Protein AF-A0A7R9CNG6-F1 (afdb_monomer_lite)

pLDDT: mean 71.1, std 16.22, range [31.72, 88.5]

InterPro domains:
  IPR010472 Formin, FH3 domain [PF06367] (63-125)
  IPR011989 Armadillo-like helical [G3DSA:1.25.10.10] (17-149)
  IPR016024 Armadillo-type fold [SSF48371] (28-125)

Secondary structure (DSSP, 8-state):
-------------THHHHHHHHHHHS-HHHHHHHHTSS-HHHHHHHHHHHHHHHHH-HHHHHHHHHHHHHHHHHHT-S-TTHHHHHHHHH---HHHHHHHHHHHHHHHHH--SHHHHHHHHHHHHHHHHHHHHHHHHHHHHHHHHHHHH--

Structure (mmCIF, N/CA/C/O backbone):
data_AF-A0A7R9CNG6-F1
#
_entry.id   AF-A0A7R9CNG6-F1
#
loop_
_atom_site.group_PDB
_atom_site.id
_atom_site.type_symbol
_atom_site.label_atom_id
_atom_site.label_alt_id
_atom_site.label_comp_id
_atom_site.label_asym_id
_atom_site.label_entity_id
_atom_site.label_seq_id
_atom_site.pdbx_PDB_ins_code
_atom_site.Cartn_x
_atom_site.Cartn_y
_atom_site.Cartn_z
_atom_site.occupancy
_atom_site.B_iso_or_equiv
_atom_site.auth_seq_id
_atom_site.auth_comp_id
_atom_site.auth_asym_id
_atom_site.auth_atom_id
_atom_site.pdbx_PDB_model_num
ATOM 1 N N . MET A 1 1 ? 24.266 15.068 -14.267 1.00 31.97 1 MET A N 1
ATOM 2 C CA . MET A 1 1 ? 23.201 14.503 -15.120 1.00 31.97 1 MET A CA 1
ATOM 3 C C . MET A 1 1 ? 23.357 12.996 -15.027 1.00 31.97 1 MET A C 1
ATOM 5 O O . MET A 1 1 ? 24.364 12.495 -15.502 1.00 31.97 1 MET A O 1
ATOM 9 N N . ILE A 1 2 ? 22.518 12.311 -14.244 1.00 32.56 2 ILE A N 1
ATOM 10 C CA . ILE A 1 2 ? 22.687 10.868 -14.020 1.00 32.56 2 ILE A CA 1
ATOM 11 C C . ILE A 1 2 ? 22.130 10.154 -15.249 1.00 32.56 2 ILE A C 1
ATOM 13 O O . ILE A 1 2 ? 20.934 10.216 -15.523 1.00 32.56 2 ILE A O 1
ATOM 17 N N . ASP A 1 3 ? 23.050 9.568 -16.003 1.00 31.72 3 ASP A N 1
ATOM 18 C CA . ASP A 1 3 ? 22.824 8.772 -17.199 1.00 31.72 3 ASP A CA 1
ATOM 19 C C . ASP A 1 3 ? 22.203 7.422 -16.804 1.00 31.72 3 ASP A C 1
ATOM 21 O O . ASP A 1 3 ? 22.760 6.683 -15.989 1.00 31.72 3 ASP A O 1
ATOM 25 N N . ILE A 1 4 ? 21.018 7.124 -17.339 1.00 41.94 4 ILE A N 1
ATOM 26 C CA . ILE A 1 4 ? 20.313 5.851 -17.150 1.00 41.94 4 ILE A CA 1
ATOM 27 C C . ILE A 1 4 ? 20.145 5.215 -18.531 1.00 41.94 4 ILE A C 1
ATOM 29 O O . ILE A 1 4 ? 19.042 5.072 -19.055 1.00 41.94 4 ILE A O 1
ATOM 33 N N . GLY A 1 5 ? 21.273 4.859 -19.140 1.00 45.62 5 GLY A N 1
ATOM 34 C CA . GLY A 1 5 ? 21.342 4.066 -20.358 1.00 45.62 5 GLY A CA 1
ATOM 35 C C . GLY A 1 5 ? 22.456 3.027 -20.284 1.00 45.62 5 GLY A C 1
ATOM 36 O O . GLY A 1 5 ? 23.515 3.205 -20.874 1.00 45.62 5 GLY A O 1
ATOM 37 N N . SER A 1 6 ? 22.239 1.907 -19.587 1.00 35.88 6 SER A N 1
ATOM 38 C CA . SER A 1 6 ? 22.989 0.678 -19.881 1.00 35.88 6 SER A CA 1
ATOM 39 C C . SER A 1 6 ? 22.329 -0.569 -19.315 1.00 35.88 6 SER A C 1
ATOM 41 O O . SER A 1 6 ? 22.383 -0.863 -18.122 1.00 35.88 6 SER A O 1
ATOM 43 N N . THR A 1 7 ? 21.774 -1.339 -20.242 1.00 47.66 7 THR A N 1
ATOM 44 C CA . THR A 1 7 ? 21.629 -2.791 -20.232 1.00 47.66 7 THR A CA 1
ATOM 45 C C . THR A 1 7 ? 22.853 -3.472 -19.605 1.00 47.66 7 THR A C 1
ATOM 47 O O . THR A 1 7 ? 23.785 -3.858 -20.309 1.00 47.66 7 THR A O 1
ATOM 50 N N . ARG A 1 8 ? 22.865 -3.686 -18.286 1.00 37.09 8 ARG A N 1
ATOM 51 C CA . ARG A 1 8 ? 23.720 -4.722 -17.701 1.00 37.09 8 ARG A CA 1
ATOM 52 C C . ARG A 1 8 ? 22.951 -6.034 -17.733 1.00 37.09 8 ARG A C 1
ATOM 54 O O . ARG A 1 8 ? 22.174 -6.330 -16.833 1.00 37.09 8 ARG A O 1
ATOM 61 N N . ARG A 1 9 ? 23.205 -6.830 -18.776 1.00 42.16 9 ARG A N 1
ATOM 62 C CA . ARG A 1 9 ? 23.137 -8.293 -18.672 1.00 42.16 9 ARG A CA 1
ATOM 63 C C . ARG A 1 9 ? 24.142 -8.692 -17.590 1.00 42.16 9 ARG A C 1
ATOM 65 O O . ARG A 1 9 ? 25.333 -8.806 -17.865 1.00 42.16 9 ARG A O 1
ATOM 72 N N . PHE A 1 10 ? 23.674 -8.781 -16.352 1.00 38.62 10 PHE A N 1
ATOM 73 C CA . PHE A 1 10 ? 24.446 -9.331 -15.250 1.00 38.62 10 PHE A CA 1
ATOM 74 C C . PHE A 1 10 ? 24.428 -10.850 -15.416 1.00 38.62 10 PHE A C 1
ATOM 76 O O . PHE A 1 10 ? 23.364 -11.456 -15.493 1.00 38.62 10 PHE A O 1
ATOM 83 N N . MET A 1 11 ? 25.608 -11.446 -15.565 1.00 38.03 11 MET A N 1
ATOM 84 C CA . MET A 1 11 ? 25.762 -12.896 -15.493 1.00 38.03 11 MET A CA 1
ATOM 85 C C . MET A 1 11 ? 25.386 -13.348 -14.072 1.00 38.03 11 MET A C 1
ATOM 87 O O . MET A 1 11 ? 25.828 -12.703 -13.115 1.00 38.03 11 MET A O 1
ATOM 91 N N . PRO A 1 12 ? 24.589 -14.417 -13.921 1.00 43.41 12 PRO A N 1
ATOM 92 C CA . PRO A 1 12 ? 24.059 -14.833 -12.632 1.00 43.41 12 PRO A CA 1
ATOM 93 C C . PRO A 1 12 ? 25.188 -15.389 -11.756 1.00 43.41 12 PRO A C 1
ATOM 95 O O . PRO A 1 12 ? 25.812 -16.403 -12.073 1.00 43.41 12 PRO A O 1
ATOM 98 N N . GLY A 1 13 ? 25.506 -14.683 -10.670 1.00 47.84 13 GLY A N 1
ATOM 99 C CA . GLY A 1 13 ? 26.473 -15.138 -9.673 1.00 47.84 13 GLY A CA 1
ATOM 100 C C . GLY A 1 13 ? 25.869 -16.198 -8.738 1.00 47.84 13 GLY A C 1
ATOM 101 O O . GLY A 1 13 ? 24.647 -16.276 -8.614 1.00 47.84 13 GLY A O 1
ATOM 102 N N . PRO A 1 14 ? 26.689 -16.970 -7.999 1.00 49.72 14 PRO A N 1
ATOM 103 C CA . PRO A 1 14 ? 26.227 -18.031 -7.087 1.00 49.72 14 PRO A CA 1
ATOM 104 C C . PRO A 1 14 ? 25.187 -17.591 -6.034 1.00 49.72 14 PRO A C 1
ATOM 106 O O . PRO A 1 14 ? 24.452 -18.423 -5.503 1.00 49.72 14 PRO A O 1
ATOM 109 N N . LEU A 1 15 ? 25.078 -16.284 -5.768 1.00 46.50 15 LEU A N 1
ATOM 110 C CA . LEU A 1 15 ? 24.103 -15.672 -4.859 1.00 46.50 15 LEU A CA 1
ATOM 111 C C . LEU A 1 15 ? 22.653 -15.654 -5.403 1.00 46.50 15 LEU A C 1
ATOM 113 O O . LEU A 1 15 ? 21.719 -15.602 -4.604 1.00 46.50 15 LEU A O 1
ATOM 117 N N . GLU A 1 16 ? 22.424 -15.765 -6.720 1.00 47.59 16 GLU A N 1
ATOM 118 C CA . GLU A 1 16 ? 21.062 -15.864 -7.289 1.00 47.59 16 GLU A CA 1
ATOM 119 C C . GLU A 1 16 ? 20.378 -17.206 -6.980 1.00 47.59 16 GLU A C 1
ATOM 121 O O . GLU A 1 16 ? 19.152 -17.275 -6.883 1.00 47.59 16 GLU A O 1
ATOM 126 N N . SER A 1 17 ? 21.151 -18.273 -6.753 1.00 41.97 17 SER A N 1
ATOM 127 C CA . SER A 1 17 ? 20.596 -19.581 -6.368 1.00 41.97 17 SER A CA 1
ATOM 128 C C . SER A 1 17 ? 19.972 -19.560 -4.963 1.00 41.97 17 SER A C 1
ATOM 130 O O . SER A 1 17 ? 18.954 -20.202 -4.705 1.00 41.97 17 SER A O 1
ATOM 132 N N . VAL A 1 18 ? 20.526 -18.741 -4.063 1.00 47.84 18 VAL A N 1
ATOM 133 C CA . VAL A 1 18 ? 19.988 -18.542 -2.710 1.00 47.84 18 VAL A CA 1
ATOM 134 C C . VAL A 1 18 ? 18.810 -17.559 -2.742 1.00 47.84 18 VAL A C 1
ATOM 136 O O . VAL A 1 18 ? 17.826 -17.757 -2.031 1.00 47.84 18 VAL A O 1
ATOM 139 N N . SER A 1 19 ? 18.858 -16.543 -3.614 1.00 45.38 19 SER A N 1
ATOM 140 C CA . SER A 1 19 ? 17.784 -15.551 -3.789 1.00 45.38 19 SER A CA 1
ATOM 141 C C . SER A 1 19 ? 16.526 -16.128 -4.449 1.00 45.38 19 SER A C 1
ATOM 143 O O . SER A 1 19 ? 15.431 -15.848 -3.976 1.00 45.38 19 SER A O 1
ATOM 145 N N . SER A 1 20 ? 16.660 -16.990 -5.462 1.00 44.09 20 SER A N 1
ATOM 146 C CA . SER A 1 20 ? 15.526 -17.709 -6.077 1.00 44.09 20 SER A CA 1
ATOM 147 C C . SER A 1 20 ? 14.832 -18.653 -5.089 1.00 44.09 20 SER A C 1
ATOM 149 O O . SER A 1 20 ? 13.605 -18.752 -5.070 1.00 44.09 20 SER A O 1
ATOM 151 N N . THR A 1 21 ? 15.604 -19.275 -4.196 1.00 44.28 21 THR A N 1
ATOM 152 C CA . THR A 1 21 ? 15.074 -20.128 -3.125 1.00 44.28 21 THR A CA 1
ATOM 153 C C . THR A 1 21 ? 14.368 -19.295 -2.042 1.00 44.28 21 THR A C 1
ATOM 155 O O . THR A 1 21 ? 13.251 -19.622 -1.656 1.00 44.28 21 THR A O 1
ATOM 158 N N . LEU A 1 22 ? 14.944 -18.168 -1.601 1.00 45.75 22 LEU A N 1
ATOM 159 C CA . LEU A 1 22 ? 14.317 -17.248 -0.633 1.00 45.75 22 LEU A CA 1
ATOM 160 C C . LEU A 1 22 ? 13.071 -16.542 -1.188 1.00 45.75 22 LEU A C 1
ATOM 162 O O . LEU A 1 22 ? 12.078 -16.404 -0.473 1.00 45.75 22 LEU A O 1
ATOM 166 N N . ALA A 1 23 ? 13.099 -16.135 -2.460 1.00 44.84 23 ALA A N 1
ATOM 167 C CA . ALA A 1 23 ? 11.950 -15.562 -3.151 1.00 44.84 23 ALA A CA 1
ATOM 168 C C . ALA A 1 23 ? 10.820 -16.592 -3.246 1.00 44.84 23 ALA A C 1
ATOM 170 O O . ALA A 1 23 ? 9.686 -16.264 -2.917 1.00 44.84 23 ALA A O 1
ATOM 171 N N . GLY A 1 24 ? 11.129 -17.848 -3.595 1.00 46.06 24 GLY A N 1
ATOM 172 C CA . GLY A 1 24 ? 10.177 -18.962 -3.624 1.00 46.06 24 GLY A CA 1
ATOM 173 C C . GLY A 1 24 ? 9.574 -19.337 -2.265 1.00 46.06 24 GLY A C 1
ATOM 174 O O . GLY A 1 24 ? 8.451 -19.836 -2.232 1.00 46.06 24 GLY A O 1
ATOM 175 N N . ILE A 1 25 ? 10.281 -19.073 -1.162 1.00 47.97 25 ILE A N 1
ATOM 176 C CA . ILE A 1 25 ? 9.870 -19.473 0.192 1.00 47.97 25 ILE A CA 1
ATOM 177 C C . ILE A 1 25 ? 8.988 -18.439 0.884 1.00 47.97 25 ILE A C 1
ATOM 179 O O . ILE A 1 25 ? 8.236 -18.848 1.758 1.00 47.97 25 ILE A O 1
ATOM 183 N N . LEU A 1 26 ? 9.032 -17.149 0.523 1.00 54.12 26 LEU A N 1
ATOM 184 C CA . LEU A 1 26 ? 8.110 -16.141 1.066 1.00 54.12 26 LEU A CA 1
ATOM 185 C C . LEU A 1 26 ? 6.738 -16.323 0.404 1.00 54.12 26 LEU A C 1
ATOM 187 O O . LEU A 1 26 ? 6.511 -15.817 -0.701 1.00 54.12 26 LEU A O 1
ATOM 191 N N . PRO A 1 27 ? 5.803 -17.059 1.031 1.00 59.72 27 PRO A N 1
ATOM 192 C CA . PRO A 1 27 ? 4.488 -17.241 0.470 1.00 59.72 27 PRO A CA 1
ATOM 193 C C . PRO A 1 27 ? 3.810 -15.880 0.555 1.00 59.72 27 PRO A C 1
ATOM 195 O O . PRO A 1 27 ? 3.876 -15.204 1.586 1.00 59.72 27 PRO A O 1
ATOM 198 N N . VAL A 1 28 ? 3.088 -15.504 -0.493 1.00 64.69 28 VAL A N 1
ATOM 199 C CA . VAL A 1 28 ? 2.184 -14.346 -0.462 1.00 64.69 28 VAL A CA 1
ATOM 200 C C . VAL A 1 28 ? 1.307 -14.364 0.808 1.00 64.69 28 VAL A C 1
ATOM 202 O O . VAL A 1 28 ? 1.047 -13.322 1.405 1.00 64.69 28 VAL A O 1
ATOM 205 N N . GLY A 1 29 ? 0.962 -15.558 1.305 1.00 63.34 29 GLY A N 1
ATOM 206 C CA . GLY A 1 29 ? 0.253 -15.756 2.569 1.00 63.34 29 GLY A CA 1
ATOM 207 C C . GLY A 1 29 ? 0.959 -15.227 3.828 1.00 63.34 29 GLY A C 1
ATOM 208 O O . GLY A 1 29 ? 0.267 -14.716 4.704 1.00 63.34 29 GLY A O 1
ATOM 209 N N . ILE A 1 30 ? 2.295 -15.277 3.942 1.00 68.25 30 ILE A N 1
ATOM 210 C CA . ILE A 1 30 ? 3.002 -14.717 5.118 1.00 68.25 30 ILE A CA 1
ATOM 211 C C . ILE A 1 30 ? 2.908 -13.193 5.110 1.00 68.25 30 ILE A C 1
ATOM 213 O O . ILE A 1 30 ? 2.671 -12.592 6.154 1.00 68.25 30 ILE A O 1
ATOM 217 N N . ILE A 1 31 ? 3.036 -12.575 3.933 1.00 70.50 31 ILE A N 1
ATOM 218 C CA . ILE A 1 31 ? 2.925 -11.121 3.776 1.00 70.50 31 ILE A CA 1
ATOM 219 C C . ILE A 1 31 ? 1.521 -10.657 4.177 1.00 70.50 31 ILE A C 1
ATOM 221 O O . ILE A 1 31 ? 1.378 -9.734 4.972 1.00 70.50 31 ILE A O 1
ATOM 225 N N . ILE A 1 32 ? 0.492 -11.348 3.686 1.00 71.38 32 ILE A N 1
ATOM 226 C CA . ILE A 1 32 ? -0.910 -11.065 4.016 1.00 71.38 32 ILE A CA 1
ATOM 227 C C . ILE A 1 32 ? -1.163 -11.222 5.519 1.00 71.38 32 ILE A C 1
ATOM 229 O O . ILE A 1 32 ? -1.715 -10.322 6.144 1.00 71.38 32 ILE A O 1
ATOM 233 N N . THR A 1 33 ? -0.711 -12.329 6.115 1.00 74.06 33 THR A N 1
ATOM 234 C CA . THR A 1 33 ? -0.907 -12.609 7.550 1.00 74.06 33 THR A CA 1
ATOM 235 C C . THR A 1 33 ? -0.182 -11.593 8.436 1.00 74.06 33 THR A C 1
ATOM 237 O O . THR A 1 33 ? -0.678 -11.206 9.495 1.00 74.06 33 THR A O 1
ATOM 240 N N . ALA A 1 34 ? 0.993 -11.130 8.008 1.00 78.12 34 ALA A N 1
ATOM 241 C CA . ALA A 1 34 ? 1.750 -10.128 8.742 1.00 78.12 34 ALA A CA 1
ATOM 242 C C . ALA A 1 34 ? 1.133 -8.725 8.643 1.00 78.12 34 ALA A C 1
ATOM 244 O O . ALA A 1 34 ? 1.169 -7.987 9.624 1.00 78.12 34 ALA A O 1
ATOM 245 N N . LEU A 1 35 ? 0.532 -8.366 7.502 1.00 77.00 35 LEU A N 1
ATOM 246 C CA . LEU A 1 35 ? -0.225 -7.117 7.360 1.00 77.00 35 LEU A CA 1
ATOM 247 C C . LEU A 1 35 ? -1.525 -7.125 8.186 1.00 77.00 35 LEU A C 1
ATOM 249 O O . LEU A 1 35 ? -1.937 -6.073 8.668 1.00 77.00 35 LEU A O 1
ATOM 253 N N . ASP A 1 36 ? -2.120 -8.300 8.421 1.00 79.44 36 ASP A N 1
ATOM 254 C CA . ASP A 1 36 ? -3.341 -8.471 9.230 1.00 79.44 36 ASP A CA 1
ATOM 255 C C . ASP A 1 36 ? -3.080 -8.509 10.756 1.00 79.44 36 ASP A C 1
ATOM 257 O O . ASP A 1 36 ? -4.000 -8.537 11.570 1.00 79.44 36 ASP A O 1
ATOM 261 N N . THR A 1 37 ? -1.814 -8.505 11.181 1.00 82.75 37 THR A N 1
ATOM 262 C CA . THR A 1 37 ? -1.424 -8.538 12.600 1.00 82.75 37 THR A CA 1
ATOM 263 C C . THR A 1 37 ? -1.584 -7.167 13.259 1.00 82.75 37 THR A C 1
ATOM 265 O O . THR A 1 37 ? -1.064 -6.193 12.748 1.00 82.75 37 THR A O 1
ATOM 268 N N . ASN A 1 38 ? -2.151 -7.059 14.467 1.00 79.38 38 ASN A N 1
ATOM 269 C CA . ASN A 1 38 ? -2.284 -5.766 15.183 1.00 79.38 38 ASN A CA 1
ATOM 270 C C . ASN A 1 38 ? -0.955 -5.134 15.660 1.00 79.38 38 ASN A C 1
ATOM 272 O O . ASN A 1 38 ? -0.940 -4.033 16.209 1.00 79.38 38 ASN A O 1
ATOM 276 N N . ASN A 1 39 ? 0.172 -5.825 15.489 1.00 84.94 39 ASN A N 1
ATOM 277 C CA . ASN A 1 39 ? 1.486 -5.352 15.904 1.00 84.94 39 ASN A CA 1
ATOM 278 C C . ASN A 1 39 ? 2.143 -4.486 14.813 1.00 84.94 39 ASN A C 1
ATOM 280 O O . ASN A 1 39 ? 2.682 -4.996 13.829 1.00 84.94 39 ASN A O 1
ATOM 284 N N . VAL A 1 40 ? 2.164 -3.171 15.045 1.00 84.62 40 VAL A N 1
ATOM 285 C CA . VAL A 1 40 ? 2.769 -2.162 14.157 1.00 84.62 40 VAL A CA 1
ATOM 286 C C . VAL A 1 40 ? 4.246 -2.448 13.858 1.00 84.62 40 VAL A C 1
ATOM 288 O O . VAL A 1 40 ? 4.703 -2.221 12.741 1.00 84.62 40 VAL A O 1
ATOM 291 N N . THR A 1 41 ? 5.007 -2.997 14.811 1.00 85.38 41 THR A N 1
ATOM 292 C CA . THR A 1 41 ? 6.423 -3.336 14.601 1.00 85.38 41 THR A CA 1
ATOM 293 C C . THR A 1 41 ? 6.590 -4.449 13.569 1.00 85.38 41 THR A C 1
ATOM 295 O O . THR A 1 41 ? 7.464 -4.354 12.709 1.00 85.38 41 THR A O 1
ATOM 298 N N . VAL A 1 42 ? 5.726 -5.469 13.610 1.00 86.19 42 VAL A N 1
ATOM 299 C CA . VAL A 1 42 ? 5.744 -6.577 12.640 1.00 86.19 42 VAL A CA 1
ATOM 300 C C . VAL A 1 42 ? 5.364 -6.068 11.252 1.00 86.19 42 VAL A C 1
ATOM 302 O O . VAL A 1 42 ? 6.078 -6.343 10.287 1.00 86.19 42 VAL A O 1
ATOM 305 N N . LYS A 1 43 ? 4.305 -5.252 11.152 1.00 85.94 43 LYS A N 1
ATOM 306 C CA . LYS A 1 43 ? 3.910 -4.626 9.880 1.00 85.94 43 LYS A CA 1
ATOM 307 C C . LYS A 1 43 ? 5.041 -3.790 9.288 1.00 85.94 43 LYS A C 1
ATOM 309 O O . LYS A 1 43 ? 5.356 -3.930 8.108 1.00 85.94 43 LYS A O 1
ATOM 314 N N . LYS A 1 44 ? 5.697 -2.968 10.115 1.00 85.25 44 LYS A N 1
ATOM 315 C CA . LYS A 1 44 ? 6.833 -2.135 9.704 1.00 85.25 44 LYS A CA 1
ATOM 316 C C . LYS A 1 44 ? 7.965 -2.974 9.112 1.00 85.25 44 LYS A C 1
ATOM 318 O O . LYS A 1 44 ? 8.415 -2.683 8.009 1.00 85.25 44 LYS A O 1
ATOM 323 N N . GLN A 1 45 ? 8.398 -4.019 9.818 1.00 85.88 45 GLN A N 1
ATOM 324 C CA . GLN A 1 45 ? 9.494 -4.882 9.364 1.00 85.88 45 GLN A CA 1
ATOM 325 C C . GLN A 1 45 ? 9.170 -5.565 8.032 1.00 85.88 45 GLN A C 1
ATOM 327 O O . GLN A 1 45 ? 10.029 -5.661 7.155 1.00 85.88 45 GLN A O 1
ATOM 332 N N . VAL A 1 46 ? 7.921 -6.002 7.850 1.00 86.00 46 VAL A N 1
ATOM 333 C CA . VAL A 1 46 ? 7.480 -6.609 6.588 1.00 86.00 46 VAL A CA 1
ATOM 334 C C . VAL A 1 46 ? 7.445 -5.588 5.454 1.00 86.00 46 VAL A C 1
ATOM 336 O O . VAL A 1 46 ? 7.905 -5.896 4.358 1.00 86.00 46 VAL A O 1
ATOM 339 N N . LEU A 1 47 ? 6.984 -4.361 5.702 1.00 84.62 47 LEU A N 1
ATOM 340 C CA . LEU A 1 47 ? 6.997 -3.287 4.703 1.00 84.62 47 LEU A CA 1
ATOM 341 C C . LEU A 1 47 ? 8.418 -2.879 4.295 1.00 84.62 47 LEU A C 1
ATOM 343 O O . LEU A 1 47 ? 8.680 -2.681 3.108 1.00 84.62 47 LEU A O 1
ATOM 347 N N . GLU A 1 48 ? 9.355 -2.797 5.240 1.00 84.81 48 GLU A N 1
ATOM 348 C CA . GLU A 1 48 ? 10.770 -2.521 4.950 1.00 84.81 48 GLU A CA 1
ATOM 349 C C . GLU A 1 48 ? 11.395 -3.642 4.107 1.00 84.81 48 GLU A C 1
ATOM 351 O O . GLU A 1 48 ? 12.073 -3.372 3.111 1.00 84.81 48 GLU A O 1
ATOM 356 N N . LEU A 1 49 ? 11.098 -4.904 4.437 1.00 83.88 49 LEU A N 1
ATOM 357 C CA . LEU A 1 49 ? 11.547 -6.056 3.657 1.00 83.88 49 LEU A CA 1
ATOM 358 C C . LEU A 1 49 ? 10.959 -6.050 2.238 1.00 83.88 49 LEU A C 1
ATOM 360 O O . LEU A 1 49 ? 11.691 -6.241 1.267 1.00 83.88 49 LEU A O 1
ATOM 364 N N . LEU A 1 50 ? 9.658 -5.787 2.095 1.00 81.19 50 LEU A N 1
ATOM 365 C CA . LEU A 1 50 ? 8.999 -5.678 0.791 1.00 81.19 50 LEU A CA 1
ATOM 366 C C . LEU A 1 50 ? 9.576 -4.538 -0.048 1.00 81.19 50 LEU A C 1
ATOM 368 O O . LEU A 1 50 ? 9.769 -4.701 -1.252 1.00 81.19 50 LEU A O 1
ATOM 372 N N . SER A 1 51 ? 9.895 -3.408 0.583 1.00 84.44 51 SER A N 1
ATOM 373 C CA . SER A 1 51 ? 10.550 -2.272 -0.072 1.00 84.44 51 SER A CA 1
ATOM 374 C C . SER A 1 51 ? 11.906 -2.680 -0.649 1.00 84.44 51 SER A C 1
ATOM 376 O O . SER A 1 51 ? 12.187 -2.412 -1.819 1.00 84.44 51 SER A O 1
ATOM 378 N N . ALA A 1 52 ? 12.718 -3.393 0.138 1.00 83.50 52 ALA A N 1
ATOM 379 C CA . ALA A 1 52 ? 14.009 -3.910 -0.308 1.00 83.50 52 ALA A CA 1
ATOM 380 C C . ALA A 1 52 ? 13.862 -4.910 -1.469 1.00 83.50 52 ALA A C 1
ATOM 382 O O . ALA A 1 52 ? 14.593 -4.814 -2.455 1.00 83.50 52 ALA A O 1
ATOM 383 N N . LEU A 1 53 ? 12.880 -5.818 -1.400 1.00 79.88 53 LEU A N 1
ATOM 384 C CA . LEU A 1 53 ? 12.596 -6.789 -2.464 1.00 79.88 53 LEU A CA 1
ATOM 385 C C . LEU A 1 53 ? 12.146 -6.115 -3.767 1.00 79.88 53 LEU A C 1
ATOM 387 O O . LEU A 1 53 ? 12.607 -6.506 -4.838 1.00 79.88 53 LEU A O 1
ATOM 391 N N . CYS A 1 54 ? 11.301 -5.081 -3.684 1.00 80.94 54 CYS A N 1
ATOM 392 C CA . CYS A 1 54 ? 10.842 -4.326 -4.852 1.00 80.94 54 CYS A CA 1
ATOM 393 C C . CYS A 1 54 ? 11.997 -3.653 -5.601 1.00 80.94 54 CYS A C 1
ATOM 395 O O . CYS A 1 54 ? 11.962 -3.565 -6.827 1.00 80.94 54 CYS A O 1
ATOM 397 N N . VAL A 1 55 ? 13.001 -3.142 -4.883 1.00 78.06 55 VAL A N 1
ATOM 398 C CA . VAL A 1 55 ? 14.154 -2.444 -5.479 1.00 78.06 55 VAL A CA 1
ATOM 399 C C . VAL A 1 55 ? 15.206 -3.426 -5.996 1.00 78.06 55 VAL A C 1
ATOM 401 O O . VAL A 1 55 ? 15.891 -3.128 -6.973 1.00 78.06 55 VAL A O 1
ATOM 404 N N . TYR A 1 56 ? 15.344 -4.589 -5.355 1.00 79.38 56 TYR A N 1
ATOM 405 C CA . TYR A 1 56 ? 16.401 -5.545 -5.669 1.00 79.38 56 TYR A CA 1
ATOM 406 C C . TYR A 1 56 ? 16.190 -6.258 -7.011 1.00 79.38 56 TYR A C 1
ATOM 408 O O . TYR A 1 56 ? 17.130 -6.359 -7.798 1.00 79.38 56 TYR A O 1
ATOM 416 N N . ASN A 1 57 ? 14.976 -6.750 -7.294 1.00 78.12 57 ASN A N 1
ATOM 417 C CA . ASN A 1 57 ? 14.678 -7.413 -8.564 1.00 78.12 57 ASN A CA 1
ATOM 418 C C . ASN A 1 57 ? 13.191 -7.315 -8.970 1.00 78.12 57 ASN A C 1
ATOM 420 O O . ASN A 1 57 ? 12.304 -7.045 -8.160 1.00 78.12 57 ASN A O 1
ATOM 424 N N . ALA A 1 58 ? 12.919 -7.543 -10.260 1.00 77.25 58 ALA A N 1
ATOM 425 C CA . ALA A 1 58 ? 11.568 -7.455 -10.823 1.00 77.25 58 ALA A CA 1
ATOM 426 C C . ALA A 1 58 ? 10.607 -8.529 -10.275 1.00 77.25 58 ALA A C 1
ATOM 428 O O . ALA A 1 58 ? 9.399 -8.301 -10.213 1.00 77.25 58 ALA A O 1
ATOM 429 N N . GLU A 1 59 ? 11.131 -9.683 -9.856 1.00 79.31 59 GLU A N 1
ATOM 430 C CA . GLU A 1 59 ? 10.333 -10.766 -9.277 1.00 79.31 59 GLU A CA 1
ATOM 431 C C . GLU A 1 59 ? 9.777 -10.379 -7.897 1.00 79.31 59 GLU A C 1
ATOM 433 O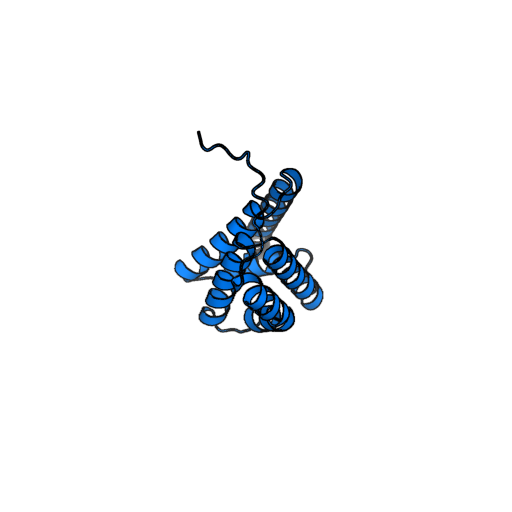 O . GLU A 1 59 ? 8.597 -10.584 -7.622 1.00 79.31 59 GLU A O 1
ATOM 438 N N . GLY A 1 60 ? 10.594 -9.748 -7.052 1.00 77.19 60 GLY A N 1
ATOM 439 C CA . GLY A 1 60 ? 10.209 -9.229 -5.743 1.00 77.19 60 GLY A CA 1
ATOM 440 C C . GLY A 1 60 ? 9.143 -8.144 -5.853 1.00 77.19 60 GLY A C 1
ATOM 441 O O . GLY A 1 60 ? 8.171 -8.163 -5.100 1.00 77.19 60 GLY A O 1
ATOM 442 N N . TYR A 1 61 ? 9.264 -7.262 -6.849 1.00 82.25 61 TYR A N 1
ATOM 443 C CA . TYR A 1 61 ? 8.213 -6.301 -7.192 1.00 82.25 61 TYR A CA 1
ATOM 444 C C . TYR A 1 61 ? 6.898 -6.990 -7.596 1.00 82.25 61 TYR A C 1
ATOM 446 O O . TYR A 1 61 ? 5.842 -6.635 -7.071 1.00 82.25 61 TYR A O 1
ATOM 454 N N . SER A 1 62 ? 6.948 -7.996 -8.481 1.00 83.00 62 SER A N 1
ATOM 455 C CA . SER A 1 62 ? 5.749 -8.742 -8.895 1.00 83.00 62 SER A CA 1
ATOM 456 C C . SER A 1 62 ? 5.075 -9.419 -7.703 1.00 83.00 62 SER A C 1
ATOM 458 O O . SER A 1 62 ? 3.877 -9.258 -7.504 1.00 83.00 62 SER A O 1
ATOM 460 N N . ARG A 1 63 ? 5.851 -10.095 -6.848 1.00 80.62 63 ARG A N 1
ATOM 461 C CA . ARG A 1 63 ? 5.336 -10.771 -5.647 1.00 80.62 63 ARG A CA 1
ATOM 462 C C . ARG A 1 63 ? 4.721 -9.796 -4.643 1.00 80.62 63 ARG A C 1
ATOM 464 O O . ARG A 1 63 ? 3.697 -10.111 -4.043 1.00 80.62 63 ARG A O 1
ATOM 471 N N . ALA A 1 64 ? 5.318 -8.617 -4.458 1.00 82.50 64 ALA A N 1
ATOM 472 C CA . ALA A 1 64 ? 4.757 -7.578 -3.597 1.00 82.50 64 ALA A CA 1
ATOM 473 C C . ALA A 1 64 ? 3.415 -7.061 -4.140 1.00 82.50 64 ALA A C 1
ATOM 475 O O . ALA A 1 64 ? 2.463 -6.894 -3.377 1.00 82.50 64 ALA A O 1
ATOM 476 N N . LEU A 1 65 ? 3.313 -6.857 -5.457 1.00 83.75 65 LEU A N 1
ATOM 477 C CA . LEU A 1 65 ? 2.054 -6.485 -6.100 1.00 83.75 65 LEU A CA 1
ATOM 478 C C . LEU A 1 65 ? 0.992 -7.581 -6.000 1.00 83.75 65 LEU A C 1
ATOM 480 O O . LEU A 1 65 ? -0.160 -7.260 -5.711 1.00 83.75 65 LEU A O 1
ATOM 484 N N . ASP A 1 66 ? 1.368 -8.842 -6.203 1.00 84.44 66 ASP A N 1
ATOM 485 C CA . ASP A 1 66 ? 0.460 -9.985 -6.082 1.00 84.44 66 ASP A CA 1
ATOM 486 C C . ASP A 1 66 ? -0.048 -10.131 -4.643 1.00 84.44 66 ASP A C 1
ATOM 488 O O . ASP A 1 66 ? -1.229 -10.392 -4.420 1.00 84.44 66 ASP A O 1
ATOM 492 N N . ALA A 1 67 ? 0.805 -9.873 -3.646 1.00 83.06 67 ALA A N 1
ATOM 493 C CA . ALA A 1 67 ? 0.395 -9.858 -2.246 1.00 83.06 67 ALA A CA 1
ATOM 494 C C . ALA A 1 67 ? -0.617 -8.751 -1.933 1.00 83.06 67 ALA A C 1
ATOM 496 O O . ALA A 1 67 ? -1.625 -9.019 -1.281 1.00 83.06 67 ALA A O 1
ATOM 497 N N . LEU A 1 68 ? -0.398 -7.534 -2.439 1.00 83.69 68 LEU A N 1
ATOM 498 C CA . LEU A 1 68 ? -1.364 -6.439 -2.301 1.00 83.69 68 LEU A CA 1
ATOM 499 C C . LEU A 1 68 ? -2.676 -6.739 -3.040 1.00 83.69 68 LEU A C 1
ATOM 501 O O . LEU A 1 68 ? -3.754 -6.415 -2.545 1.00 83.69 68 LEU A O 1
ATOM 505 N N . GLN A 1 69 ? -2.605 -7.373 -4.212 1.00 83.81 69 GLN A N 1
ATOM 506 C CA . GLN A 1 69 ? -3.783 -7.764 -4.984 1.00 83.81 69 GLN A CA 1
ATOM 507 C C . GLN A 1 69 ? -4.607 -8.835 -4.256 1.00 83.81 69 GLN A C 1
ATOM 509 O O . GLN A 1 69 ? -5.821 -8.685 -4.132 1.00 83.81 69 GLN A O 1
ATOM 514 N N . HIS A 1 70 ? -3.967 -9.871 -3.717 1.00 81.81 70 HIS A N 1
ATOM 515 C CA . HIS A 1 70 ? -4.652 -10.884 -2.915 1.00 81.81 70 HIS A CA 1
ATOM 516 C C . HIS A 1 70 ? -5.218 -10.305 -1.615 1.00 81.81 70 HIS A C 1
ATOM 518 O O . HIS A 1 70 ? -6.340 -10.636 -1.240 1.00 81.81 70 HIS A O 1
ATOM 524 N N . TYR A 1 71 ? -4.488 -9.409 -0.941 1.00 80.62 71 TYR A N 1
ATOM 525 C CA . TYR A 1 71 ? -5.004 -8.727 0.249 1.00 80.62 71 TYR A CA 1
ATOM 526 C C . TYR A 1 71 ? -6.281 -7.939 -0.072 1.00 80.62 71 TYR A C 1
ATOM 528 O O . TYR A 1 71 ? -7.278 -8.042 0.644 1.00 80.62 71 TYR A O 1
ATOM 536 N N . LYS A 1 72 ? -6.282 -7.229 -1.208 1.00 83.31 72 LYS A N 1
ATOM 537 C CA . LYS A 1 72 ? -7.453 -6.515 -1.721 1.00 83.31 72 LYS A CA 1
ATOM 538 C C . LYS A 1 72 ? -8.659 -7.441 -1.892 1.00 83.31 72 LYS A C 1
ATOM 540 O O . LYS A 1 72 ? -9.762 -7.101 -1.475 1.00 83.31 72 LYS A O 1
ATOM 545 N N . GLU A 1 73 ? -8.459 -8.594 -2.525 1.00 82.38 73 GLU A N 1
ATOM 546 C CA . GLU A 1 73 ? -9.519 -9.577 -2.775 1.00 82.38 73 GLU A CA 1
ATOM 547 C C . GLU A 1 73 ? -10.064 -10.171 -1.473 1.00 82.38 73 GLU A C 1
ATOM 549 O O . GLU A 1 73 ? -11.278 -10.281 -1.319 1.00 82.38 73 GLU A O 1
ATOM 554 N N . LEU A 1 74 ? -9.188 -10.464 -0.507 1.00 79.88 74 LEU A N 1
ATOM 555 C CA . LEU A 1 74 ? -9.570 -10.983 0.809 1.00 79.88 74 LEU A CA 1
ATOM 556 C C . LEU A 1 74 ? -10.392 -9.986 1.631 1.00 79.88 74 LEU A C 1
ATOM 558 O O . LEU A 1 74 ? -11.340 -10.385 2.304 1.00 79.88 74 LEU A O 1
ATOM 562 N N . LYS A 1 75 ? -10.041 -8.696 1.590 1.00 78.25 75 LYS A N 1
ATOM 563 C CA . LYS A 1 75 ? -10.763 -7.637 2.316 1.00 78.25 75 LYS A CA 1
ATOM 564 C C . LYS A 1 75 ? -11.948 -7.061 1.532 1.00 78.25 75 LYS A C 1
ATOM 566 O O . LYS A 1 75 ? -12.702 -6.261 2.079 1.00 78.25 75 LYS A O 1
ATOM 571 N N . GLY A 1 76 ? -12.135 -7.462 0.272 1.00 77.50 76 GLY A N 1
ATOM 572 C CA . GLY A 1 76 ? -13.182 -6.921 -0.599 1.00 77.50 76 GLY A CA 1
ATOM 573 C C . GLY A 1 76 ? -12.972 -5.444 -0.948 1.00 77.50 76 GLY A C 1
ATOM 574 O O . GLY A 1 76 ? -13.934 -4.720 -1.205 1.00 77.50 76 GLY A O 1
ATOM 575 N N . GLU A 1 77 ? -11.725 -4.976 -0.936 1.00 77.75 77 GLU A N 1
ATOM 576 C CA . GLU A 1 77 ? -11.392 -3.574 -1.172 1.00 77.75 77 GLU A CA 1
ATOM 577 C C . GLU A 1 77 ? -11.427 -3.223 -2.665 1.00 77.75 77 GLU A C 1
ATOM 579 O O . GLU A 1 77 ? -11.188 -4.037 -3.564 1.00 77.75 77 GLU A O 1
ATOM 584 N N . ARG A 1 78 ? -11.715 -1.955 -2.961 1.00 73.50 78 ARG A N 1
ATOM 585 C CA . ARG A 1 78 ? -11.780 -1.475 -4.347 1.00 73.50 78 ARG A CA 1
ATOM 586 C C . ARG A 1 78 ? -10.389 -1.327 -4.972 1.00 73.50 78 ARG A C 1
ATOM 588 O O . ARG A 1 78 ? -10.229 -1.588 -6.167 1.00 73.50 78 ARG A O 1
ATOM 595 N N . TYR A 1 79 ? -9.389 -0.966 -4.166 1.00 76.62 79 TYR A N 1
ATOM 596 C CA . TYR A 1 79 ? -8.031 -0.642 -4.605 1.00 76.62 79 TYR A CA 1
ATOM 597 C C . TYR A 1 79 ? -6.988 -1.350 -3.746 1.00 76.62 79 TYR A C 1
ATOM 599 O O . TYR A 1 79 ? -7.125 -1.424 -2.533 1.00 76.62 79 TYR A O 1
ATOM 607 N N . ARG A 1 80 ? -5.918 -1.845 -4.373 1.00 80.62 80 ARG A N 1
ATOM 608 C CA . ARG A 1 80 ? -4.867 -2.638 -3.701 1.00 80.62 80 ARG A CA 1
ATOM 609 C C . ARG A 1 80 ? -3.959 -1.821 -2.784 1.00 80.62 80 ARG A C 1
ATOM 611 O O . ARG A 1 80 ? -3.280 -2.381 -1.936 1.00 80.62 80 ARG A O 1
ATOM 618 N N . LEU A 1 81 ? -3.922 -0.503 -2.982 1.00 82.62 81 LEU A N 1
ATOM 619 C CA . LEU A 1 81 ? -3.168 0.416 -2.130 1.00 82.62 81 LEU A CA 1
ATOM 620 C C . LEU A 1 81 ? -3.968 0.875 -0.908 1.00 82.62 81 LEU A C 1
ATOM 622 O O . LEU A 1 81 ? -3.401 1.560 -0.061 1.00 82.62 81 LEU A O 1
ATOM 626 N N . ASN A 1 82 ? -5.252 0.515 -0.803 1.00 81.75 82 ASN A N 1
ATOM 627 C CA . ASN A 1 82 ? -6.111 0.989 0.277 1.00 81.75 82 ASN A CA 1
ATOM 628 C C . ASN A 1 82 ? -5.567 0.557 1.647 1.00 81.75 82 ASN A C 1
ATOM 630 O O . ASN A 1 82 ? -5.404 1.430 2.492 1.00 81.75 82 ASN A O 1
ATOM 634 N N . VAL A 1 83 ? -5.105 -0.692 1.792 1.00 83.38 83 VAL A N 1
ATOM 635 C CA . VAL A 1 83 ? -4.376 -1.157 2.989 1.00 83.38 83 VAL A CA 1
ATOM 636 C C . VAL A 1 83 ? -3.213 -0.246 3.396 1.00 83.38 83 VAL A C 1
ATOM 638 O O . VAL A 1 83 ? -3.054 0.083 4.563 1.00 83.38 83 VAL A O 1
ATOM 641 N N . VAL A 1 84 ? -2.391 0.218 2.453 1.00 84.81 84 VAL A N 1
ATOM 642 C CA . VAL A 1 84 ? -1.236 1.068 2.787 1.00 84.81 84 VAL A CA 1
ATOM 643 C C . VAL A 1 84 ? -1.705 2.463 3.206 1.00 84.81 84 VAL A C 1
ATOM 645 O O . VAL A 1 84 ? -1.122 3.077 4.095 1.00 84.81 84 VAL A O 1
ATOM 648 N N . VAL A 1 85 ? -2.774 2.965 2.584 1.00 84.12 85 VAL A N 1
ATOM 649 C CA . VAL A 1 85 ? -3.361 4.276 2.888 1.00 84.12 85 VAL A CA 1
ATOM 650 C C . VAL A 1 85 ? -4.098 4.264 4.231 1.00 84.12 85 VAL A C 1
ATOM 652 O O . VAL A 1 85 ? -3.979 5.233 4.983 1.00 84.12 85 VAL A O 1
ATOM 655 N N . SER A 1 86 ? -4.817 3.187 4.557 1.00 83.69 86 SER A N 1
ATOM 656 C CA . SER A 1 86 ? -5.479 3.019 5.854 1.00 83.69 86 SER A CA 1
ATOM 657 C C . SER A 1 86 ? -4.447 2.913 6.972 1.00 83.69 86 SER A C 1
ATOM 659 O O . SER A 1 86 ? -4.535 3.637 7.957 1.00 83.69 86 SER A O 1
ATOM 661 N N . GLU A 1 87 ? -3.393 2.117 6.774 1.00 85.19 87 GLU A N 1
ATOM 662 C CA . GLU A 1 87 ? -2.286 2.037 7.729 1.00 85.19 87 GLU A CA 1
ATOM 663 C C . GLU A 1 87 ? -1.590 3.390 7.900 1.00 85.19 87 GLU A C 1
ATOM 665 O O . GLU A 1 87 ? -1.248 3.759 9.017 1.00 85.19 87 GLU A O 1
ATOM 670 N N . LEU A 1 88 ? -1.416 4.165 6.824 1.00 84.81 88 LEU A N 1
ATOM 671 C CA . LEU A 1 88 ? -0.802 5.494 6.896 1.00 84.81 88 LEU A CA 1
ATOM 672 C C . LEU A 1 88 ? -1.665 6.500 7.665 1.00 84.81 88 LEU A C 1
ATOM 674 O O . LEU A 1 88 ? -1.121 7.361 8.353 1.00 84.81 88 LEU A O 1
ATOM 678 N N . ARG A 1 89 ? -2.993 6.394 7.559 1.00 83.06 89 ARG A N 1
ATOM 679 C CA . ARG A 1 89 ? -3.942 7.194 8.344 1.00 83.06 89 ARG A CA 1
ATOM 680 C C . ARG A 1 89 ? -3.867 6.858 9.828 1.00 83.06 89 ARG A C 1
ATOM 682 O O . ARG A 1 89 ? -3.867 7.773 10.647 1.00 83.06 89 ARG A O 1
ATOM 689 N N . ASP A 1 90 ? -3.843 5.571 10.148 1.00 83.81 90 ASP A N 1
ATOM 690 C CA . ASP A 1 90 ? -3.915 5.091 11.529 1.00 83.81 90 ASP A CA 1
ATOM 691 C C . ASP A 1 90 ? -2.539 5.116 12.221 1.00 83.81 90 ASP A C 1
ATOM 693 O O . ASP A 1 90 ? -2.439 5.063 13.449 1.00 83.81 90 ASP A O 1
ATOM 697 N N . ALA A 1 91 ? -1.458 5.235 11.444 1.00 85.62 91 ALA A N 1
ATOM 698 C CA . ALA A 1 91 ? -0.093 5.331 11.934 1.00 85.62 91 ALA A CA 1
ATOM 699 C C . ALA A 1 91 ? 0.130 6.591 12.784 1.00 85.62 91 ALA A C 1
ATOM 701 O O . ALA A 1 91 ? 0.115 7.716 12.287 1.00 85.62 91 ALA A O 1
ATOM 702 N N . THR A 1 92 ? 0.459 6.389 14.061 1.00 83.38 92 THR A N 1
ATOM 703 C CA . THR A 1 92 ? 0.835 7.457 15.004 1.00 83.38 92 THR A CA 1
ATOM 704 C C . THR A 1 92 ? 2.345 7.706 15.074 1.00 83.38 92 THR A C 1
ATOM 706 O O . THR A 1 92 ? 2.774 8.792 15.458 1.00 83.38 92 THR A O 1
ATOM 709 N N . SER A 1 93 ? 3.162 6.714 14.701 1.00 88.50 93 SER A N 1
ATOM 710 C CA . SER A 1 93 ? 4.629 6.801 14.693 1.00 88.50 93 SER A CA 1
ATOM 711 C C . SER A 1 93 ? 5.141 7.323 13.354 1.00 88.50 93 SER A C 1
ATOM 713 O O . SER A 1 93 ? 4.835 6.763 12.298 1.00 88.50 93 SER A O 1
ATOM 715 N N . VAL A 1 94 ? 5.997 8.346 13.412 1.00 86.12 94 VAL A N 1
ATOM 716 C CA . VAL A 1 94 ? 6.676 8.923 12.240 1.00 86.12 94 VAL A CA 1
ATOM 717 C C . VAL A 1 94 ? 7.549 7.876 11.544 1.00 86.12 94 VAL A C 1
ATOM 719 O O . VAL A 1 94 ? 7.625 7.826 10.319 1.00 86.12 94 VAL A O 1
ATOM 722 N N . GLU A 1 95 ? 8.175 6.983 12.306 1.00 86.12 95 GLU A N 1
ATOM 723 C CA . GLU A 1 95 ? 9.003 5.902 11.776 1.00 86.12 95 GLU A CA 1
ATOM 724 C C . GLU A 1 95 ? 8.180 4.887 10.975 1.00 86.12 95 GLU A C 1
ATOM 726 O O . GLU A 1 95 ? 8.677 4.343 9.988 1.00 86.12 95 GLU A O 1
ATOM 731 N N . TYR A 1 96 ? 6.936 4.623 11.386 1.00 84.38 96 TYR A N 1
ATOM 732 C CA . TYR A 1 96 ? 6.030 3.741 10.651 1.00 84.38 96 TYR A CA 1
ATOM 733 C C . TYR A 1 96 ? 5.469 4.424 9.397 1.00 84.38 96 TYR A C 1
ATOM 735 O O . TYR A 1 96 ? 5.478 3.828 8.320 1.00 84.38 96 TYR A O 1
ATOM 743 N N . GLN A 1 97 ? 5.091 5.703 9.499 1.00 86.31 97 GLN A N 1
ATOM 744 C CA . GLN A 1 97 ? 4.686 6.517 8.346 1.00 86.31 97 GLN A CA 1
ATOM 745 C C . GLN A 1 97 ? 5.792 6.579 7.282 1.00 86.31 97 GLN A C 1
ATOM 747 O O . GLN A 1 97 ? 5.529 6.383 6.095 1.00 86.31 97 GLN A O 1
ATOM 752 N N . ASN A 1 98 ? 7.046 6.770 7.704 1.00 86.81 98 ASN A N 1
ATOM 753 C CA . ASN A 1 98 ? 8.196 6.772 6.803 1.00 86.81 98 ASN A CA 1
ATOM 754 C C . ASN A 1 98 ? 8.374 5.428 6.088 1.00 86.81 98 ASN A C 1
ATOM 756 O O . ASN A 1 98 ? 8.645 5.422 4.889 1.00 86.81 98 ASN A O 1
ATOM 760 N N . ALA A 1 99 ? 8.189 4.301 6.783 1.00 86.94 99 ALA A N 1
ATOM 761 C CA . ALA A 1 99 ? 8.273 2.974 6.169 1.00 86.94 99 ALA A CA 1
ATOM 762 C C . ALA A 1 99 ? 7.173 2.750 5.113 1.00 86.94 99 ALA A C 1
ATOM 764 O O . ALA A 1 99 ? 7.454 2.244 4.027 1.00 86.94 99 ALA A O 1
ATOM 765 N N . LEU A 1 100 ? 5.939 3.188 5.387 1.00 88.00 100 LEU A N 1
ATOM 766 C CA . LEU A 1 100 ? 4.811 3.104 4.448 1.00 88.00 100 LEU A CA 1
ATOM 767 C C . LEU A 1 100 ? 5.045 3.949 3.186 1.00 88.00 100 LEU A C 1
ATOM 769 O O . LEU A 1 100 ? 4.869 3.472 2.063 1.00 88.00 100 LEU A O 1
ATOM 773 N N . VAL A 1 101 ? 5.494 5.196 3.355 1.00 86.00 101 VAL A N 1
ATOM 774 C CA . VAL A 1 101 ? 5.808 6.093 2.231 1.00 86.00 101 VAL A CA 1
ATOM 775 C C . VAL A 1 101 ? 7.014 5.581 1.438 1.00 86.00 101 VAL A C 1
ATOM 777 O O . VAL A 1 101 ? 6.997 5.619 0.206 1.00 86.00 101 VAL A O 1
ATOM 780 N N . ALA A 1 102 ? 8.042 5.057 2.112 1.00 87.12 102 ALA A N 1
ATOM 781 C CA . ALA A 1 102 ? 9.187 4.428 1.459 1.00 87.12 102 ALA A CA 1
ATOM 782 C C . ALA A 1 102 ? 8.754 3.233 0.600 1.00 87.12 102 ALA A C 1
ATOM 784 O O . ALA A 1 102 ? 9.165 3.140 -0.556 1.00 87.12 102 ALA A O 1
ATOM 785 N N . PHE A 1 103 ? 7.857 2.388 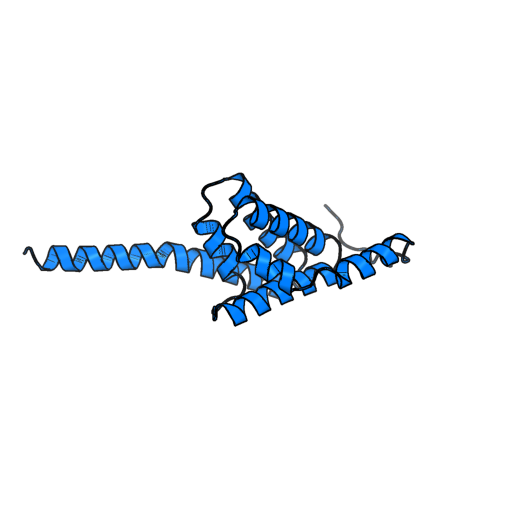1.111 1.00 87.19 103 PHE A N 1
ATOM 786 C CA . PHE A 1 103 ? 7.314 1.257 0.365 1.00 87.19 103 PHE A CA 1
ATOM 787 C C . PHE A 1 103 ? 6.579 1.684 -0.911 1.00 87.19 103 PHE A C 1
ATOM 789 O O . PHE A 1 103 ? 6.846 1.150 -1.991 1.00 87.19 103 PHE A O 1
ATOM 796 N N . ILE A 1 104 ? 5.719 2.704 -0.832 1.00 86.75 104 ILE A N 1
ATOM 797 C CA . ILE A 1 104 ? 5.029 3.251 -2.013 1.00 86.75 104 ILE A CA 1
ATOM 798 C C . ILE A 1 104 ? 6.030 3.825 -3.018 1.00 86.75 104 ILE A C 1
ATOM 800 O O . ILE A 1 104 ? 5.909 3.590 -4.223 1.00 86.75 104 ILE A O 1
ATOM 804 N N . ASN A 1 105 ? 7.040 4.551 -2.537 1.00 87.56 105 ASN A N 1
ATOM 805 C CA . ASN A 1 105 ? 8.085 5.097 -3.395 1.00 87.56 105 ASN A CA 1
ATOM 806 C C . ASN A 1 105 ? 8.857 3.985 -4.117 1.00 87.56 105 ASN A C 1
ATOM 808 O O . ASN A 1 105 ? 9.096 4.097 -5.320 1.00 87.56 105 ASN A O 1
ATOM 812 N N . CYS A 1 106 ? 9.178 2.889 -3.426 1.00 85.81 106 CYS A N 1
ATOM 813 C CA . CYS A 1 106 ? 9.789 1.709 -4.030 1.00 85.81 106 CYS A CA 1
ATOM 814 C C . CYS A 1 106 ? 8.886 1.097 -5.110 1.00 85.81 106 CYS A C 1
ATOM 816 O O . CYS A 1 106 ? 9.358 0.871 -6.221 1.00 85.81 106 CYS A O 1
ATOM 818 N N . LEU A 1 107 ? 7.586 0.916 -4.852 1.00 83.94 107 LEU A N 1
ATOM 819 C CA . LEU A 1 107 ? 6.640 0.405 -5.856 1.00 83.94 107 LEU A CA 1
ATOM 820 C C . LEU A 1 107 ? 6.592 1.285 -7.115 1.00 83.94 107 LEU A C 1
ATOM 822 O O . LEU A 1 107 ? 6.621 0.776 -8.239 1.00 83.94 107 LEU A O 1
ATOM 826 N N . ILE A 1 108 ? 6.547 2.609 -6.953 1.00 82.62 108 ILE A N 1
ATOM 827 C CA . ILE A 1 108 ? 6.509 3.544 -8.084 1.00 82.62 108 ILE A CA 1
ATOM 828 C C . ILE A 1 108 ? 7.825 3.491 -8.871 1.00 82.62 108 ILE A C 1
ATOM 830 O O . ILE A 1 108 ? 7.795 3.427 -10.098 1.00 82.62 108 ILE A O 1
ATOM 834 N N . ILE A 1 109 ? 8.980 3.505 -8.204 1.00 82.19 109 ILE A N 1
ATOM 835 C CA . ILE A 1 109 ? 10.291 3.503 -8.876 1.00 82.19 109 ILE A CA 1
ATOM 836 C C . ILE A 1 109 ? 10.532 2.182 -9.614 1.00 82.19 109 ILE A C 1
ATOM 838 O O . ILE A 1 109 ? 11.016 2.201 -10.747 1.00 82.19 109 ILE A O 1
ATOM 842 N N . SER A 1 110 ? 10.140 1.059 -9.012 1.00 80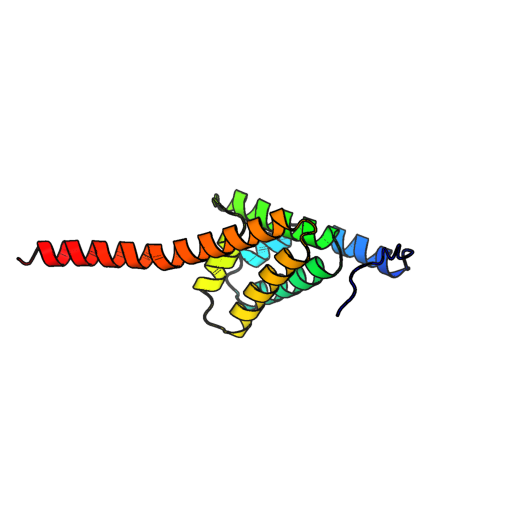.75 110 SER A N 1
ATOM 843 C CA . SER A 1 110 ? 10.293 -0.281 -9.589 1.00 80.75 110 SER A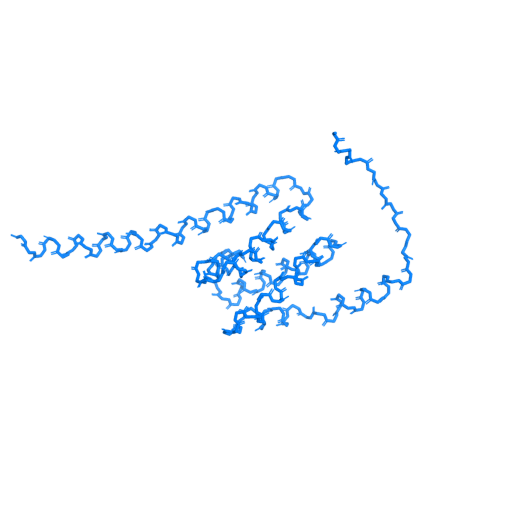 CA 1
ATOM 844 C C . SER A 1 110 ? 9.321 -0.576 -10.733 1.00 80.75 110 SER A C 1
ATOM 846 O O . SER A 1 110 ? 9.493 -1.560 -11.449 1.00 80.75 110 SER A O 1
ATOM 848 N N . THR A 1 111 ? 8.327 0.286 -10.965 1.00 80.88 111 THR A N 1
ATOM 849 C CA . THR A 1 111 ? 7.409 0.154 -12.099 1.00 80.88 111 THR A CA 1
ATOM 850 C C . THR A 1 111 ? 8.101 0.614 -13.391 1.00 80.88 111 THR A C 1
ATOM 852 O O . THR A 1 111 ? 8.433 1.792 -13.518 1.00 80.88 111 THR A O 1
ATOM 855 N N . PRO A 1 112 ? 8.303 -0.238 -14.410 1.00 75.19 112 PRO A N 1
ATOM 856 C CA . PRO A 1 112 ? 9.121 0.119 -15.571 1.00 75.19 112 PRO A CA 1
ATOM 857 C C . PRO A 1 112 ? 8.486 1.212 -16.444 1.00 75.19 112 PRO A C 1
ATOM 859 O O . PRO A 1 112 ? 9.185 2.127 -16.881 1.00 75.19 112 PRO A O 1
ATOM 862 N N . GLN A 1 113 ? 7.166 1.177 -16.651 1.00 81.69 113 GLN A N 1
ATOM 863 C CA . GLN A 1 113 ? 6.468 2.078 -17.572 1.00 81.69 113 GLN A CA 1
ATOM 864 C C . GLN A 1 113 ? 6.036 3.381 -16.893 1.00 81.69 113 GLN A C 1
ATOM 866 O O . GLN A 1 113 ? 5.335 3.366 -15.884 1.00 81.69 113 GLN A O 1
ATOM 871 N N . LEU A 1 114 ? 6.363 4.530 -17.494 1.00 77.75 114 LEU A N 1
ATOM 872 C CA . LEU A 1 114 ? 5.990 5.847 -16.958 1.00 77.75 114 LEU A CA 1
ATOM 873 C C . LEU A 1 114 ? 4.471 6.007 -16.765 1.00 77.75 114 LEU A C 1
ATOM 875 O O . LEU A 1 114 ? 4.036 6.590 -15.775 1.00 77.75 114 LEU A O 1
ATOM 879 N N . LYS A 1 115 ? 3.661 5.475 -17.688 1.00 79.25 115 LYS A N 1
ATOM 880 C CA . LYS A 1 115 ? 2.194 5.524 -17.585 1.00 79.25 115 LYS A CA 1
ATOM 881 C C . LYS A 1 115 ? 1.688 4.784 -16.345 1.00 79.25 115 LYS A C 1
ATOM 883 O O . LYS A 1 115 ? 0.838 5.313 -15.633 1.00 79.25 115 LYS A O 1
ATOM 888 N N . ASP A 1 116 ? 2.263 3.624 -16.046 1.00 79.19 116 ASP A N 1
ATOM 889 C CA . ASP A 1 116 ? 1.902 2.838 -14.867 1.00 79.19 116 ASP A CA 1
ATOM 890 C C . ASP A 1 116 ? 2.385 3.505 -13.574 1.00 79.19 116 ASP A C 1
ATOM 892 O O . ASP A 1 116 ? 1.638 3.547 -12.599 1.00 79.19 116 ASP A O 1
ATOM 896 N N . ARG A 1 117 ? 3.567 4.145 -13.582 1.00 81.81 117 ARG A N 1
ATOM 897 C CA . ARG A 1 117 ? 4.038 4.980 -12.455 1.00 81.81 117 ARG A CA 1
ATOM 898 C C . ARG A 1 117 ? 3.051 6.094 -12.129 1.00 81.81 117 ARG A C 1
ATOM 900 O O . ARG A 1 117 ? 2.711 6.309 -10.967 1.00 81.81 117 ARG A O 1
ATOM 907 N N . ILE A 1 118 ? 2.589 6.808 -13.160 1.00 81.19 118 ILE A N 1
ATOM 908 C CA . ILE A 1 118 ? 1.597 7.880 -13.013 1.00 81.19 118 ILE A CA 1
ATOM 909 C C . ILE A 1 118 ? 0.282 7.304 -12.483 1.00 81.19 118 ILE A C 1
ATOM 911 O O . ILE A 1 118 ? -0.308 7.893 -11.582 1.00 81.19 118 ILE A O 1
ATOM 915 N N . ARG A 1 119 ? -0.152 6.145 -12.993 1.00 82.31 119 ARG A N 1
ATOM 916 C CA . ARG A 1 119 ? -1.375 5.471 -12.545 1.00 82.31 119 ARG A CA 1
ATOM 917 C C . ARG A 1 119 ? -1.317 5.091 -11.065 1.00 82.31 119 ARG A C 1
ATOM 919 O O . ARG A 1 119 ? -2.234 5.452 -10.340 1.00 82.31 119 ARG A O 1
ATOM 926 N N . ILE A 1 120 ? -0.247 4.432 -10.617 1.00 80.12 120 ILE A N 1
ATOM 927 C CA . ILE A 1 120 ? -0.056 4.022 -9.213 1.00 80.12 120 ILE A CA 1
ATOM 928 C C . ILE A 1 120 ? -0.018 5.247 -8.298 1.00 80.12 120 ILE A C 1
ATOM 930 O O . ILE A 1 120 ? -0.684 5.277 -7.266 1.00 80.12 120 ILE A O 1
ATOM 934 N N . ARG A 1 121 ? 0.709 6.298 -8.697 1.00 82.25 121 ARG A N 1
ATOM 935 C CA . ARG A 1 121 ? 0.753 7.551 -7.936 1.00 82.25 121 ARG A CA 1
ATOM 936 C C . ARG A 1 121 ? -0.623 8.212 -7.836 1.00 82.25 121 ARG A C 1
ATOM 938 O O . ARG A 1 121 ? -0.990 8.683 -6.765 1.00 82.25 121 ARG A O 1
ATOM 945 N N . ASN A 1 122 ? -1.378 8.255 -8.931 1.00 82.00 122 ASN A N 1
ATOM 946 C CA . ASN A 1 122 ? -2.719 8.839 -8.941 1.00 82.00 122 ASN A CA 1
ATOM 947 C C . ASN A 1 122 ? -3.705 8.009 -8.107 1.00 82.00 122 ASN A C 1
ATOM 949 O O . ASN A 1 122 ? -4.540 8.591 -7.423 1.00 82.00 122 ASN A O 1
ATOM 953 N N . GLU A 1 123 ? -3.589 6.678 -8.130 1.00 80.44 123 GLU A N 1
ATOM 954 C CA . GLU A 1 123 ? -4.359 5.771 -7.269 1.00 80.44 123 GLU A CA 1
ATOM 955 C C . GLU A 1 123 ? -4.067 6.058 -5.790 1.00 80.44 123 GLU A C 1
ATOM 957 O O . GLU A 1 123 ? -4.994 6.280 -5.018 1.00 80.44 123 GLU A O 1
ATOM 962 N N . PHE A 1 124 ? -2.789 6.177 -5.414 1.00 79.81 124 PHE A N 1
ATOM 963 C CA . PHE A 1 124 ? -2.394 6.523 -4.047 1.00 79.81 124 PHE A CA 1
ATOM 964 C C . PHE A 1 124 ? -2.930 7.892 -3.598 1.00 79.81 124 PHE A C 1
ATOM 966 O O . PHE A 1 124 ? -3.524 7.999 -2.528 1.00 79.81 124 PHE A O 1
ATOM 973 N N . ILE A 1 125 ? -2.762 8.938 -4.418 1.00 81.06 125 ILE A N 1
ATOM 974 C CA . ILE A 1 125 ? -3.264 10.287 -4.102 1.00 81.06 125 ILE A CA 1
ATOM 975 C C . ILE A 1 125 ? -4.792 10.278 -3.969 1.00 81.06 125 ILE A C 1
ATOM 977 O O . ILE A 1 125 ? -5.324 10.884 -3.039 1.00 81.06 125 ILE A O 1
ATOM 981 N N . GLY A 1 126 ? -5.489 9.590 -4.877 1.00 78.19 126 GLY A N 1
ATOM 982 C CA . GLY A 1 126 ? -6.947 9.493 -4.871 1.00 78.19 126 GLY A CA 1
ATOM 983 C C . GLY A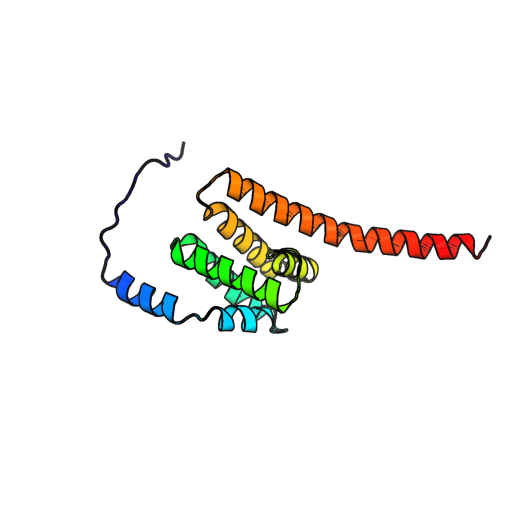 1 126 ? -7.487 8.793 -3.625 1.00 78.19 126 GLY A C 1
ATOM 984 O O . GLY A 1 126 ? -8.407 9.305 -2.985 1.00 78.19 126 GLY A O 1
ATOM 985 N N . GLU A 1 127 ? -6.886 7.671 -3.232 1.00 74.69 127 GLU A N 1
ATOM 986 C CA . GLU A 1 127 ? -7.268 6.950 -2.013 1.00 74.69 127 GLU A CA 1
ATOM 987 C C . GLU A 1 127 ? -6.955 7.763 -0.752 1.00 74.69 127 GLU A C 1
ATOM 989 O O . GLU A 1 127 ? -7.806 7.887 0.131 1.00 74.69 127 GLU A O 1
ATOM 994 N N . TYR A 1 128 ? -5.778 8.391 -0.687 1.00 76.88 128 TYR A N 1
ATOM 995 C CA . TYR A 1 128 ? -5.393 9.237 0.444 1.00 76.88 128 TYR A CA 1
ATOM 996 C C . TYR A 1 128 ? -6.359 10.414 0.632 1.00 76.88 128 TYR A C 1
ATOM 998 O O . TYR A 1 128 ? -6.838 10.665 1.740 1.00 76.88 128 TYR A O 1
ATOM 1006 N N . GLN A 1 129 ? -6.717 11.097 -0.460 1.00 72.25 129 GLN A N 1
ATOM 1007 C CA . GLN A 1 129 ? -7.710 12.173 -0.442 1.00 72.25 129 GLN A CA 1
ATOM 1008 C C . GLN A 1 129 ? -9.094 11.670 -0.029 1.00 72.25 129 GLN A C 1
ATOM 1010 O O . GLN A 1 129 ? -9.717 12.266 0.848 1.00 72.25 129 GLN A O 1
ATOM 1015 N N . THR A 1 130 ? -9.567 10.569 -0.621 1.00 69.06 130 THR A N 1
ATOM 1016 C CA . THR A 1 130 ? -10.893 10.001 -0.326 1.00 69.06 130 THR A CA 1
ATOM 1017 C C . THR A 1 130 ? -11.037 9.708 1.156 1.00 69.06 130 THR A C 1
ATOM 1019 O O . THR A 1 130 ? -12.006 10.127 1.793 1.00 69.06 130 THR A O 1
ATOM 1022 N N . GLN A 1 131 ? -10.041 9.047 1.737 1.00 68.62 131 GLN A N 1
ATOM 1023 C CA . GLN A 1 131 ? -10.110 8.705 3.138 1.00 68.62 131 GLN A CA 1
ATOM 1024 C C . GLN A 1 131 ? -9.960 9.947 4.043 1.00 68.62 131 GLN A C 1
ATOM 1026 O O . GLN A 1 131 ? -10.533 9.969 5.125 1.00 68.62 131 GLN A O 1
ATOM 1031 N N . LEU A 1 132 ? -9.202 10.992 3.678 1.00 68.06 132 LEU A N 1
ATOM 1032 C CA . LEU A 1 132 ? -9.105 12.216 4.499 1.00 68.06 132 LEU A CA 1
ATOM 1033 C C . LEU A 1 132 ? -10.387 13.048 4.471 1.00 68.06 132 LEU A C 1
ATOM 1035 O O . LEU A 1 132 ? -10.780 13.629 5.480 1.00 68.06 132 LEU A O 1
ATOM 1039 N N . ILE A 1 133 ? -11.031 13.104 3.312 1.00 62.88 133 ILE A N 1
ATOM 1040 C CA . ILE A 1 133 ? -12.162 13.987 3.065 1.00 62.88 133 ILE A CA 1
ATOM 1041 C C . ILE A 1 133 ? -13.487 13.332 3.507 1.00 62.88 133 ILE A C 1
ATOM 1043 O O . ILE A 1 133 ? -14.381 14.025 3.993 1.00 62.88 133 ILE A O 1
ATOM 1047 N N . SER A 1 134 ? -13.616 12.002 3.416 1.00 61.44 134 SER A N 1
ATOM 1048 C CA . SER A 1 134 ? -14.830 11.279 3.834 1.00 61.44 134 SER A CA 1
ATOM 1049 C C . SER A 1 134 ? -15.232 11.542 5.302 1.00 61.44 134 SER A C 1
ATOM 1051 O O . SER A 1 134 ? -16.384 11.912 5.527 1.00 61.44 134 SER A O 1
ATOM 1053 N N . PRO A 1 135 ? -14.334 11.453 6.307 1.00 60.97 135 PRO A N 1
ATOM 1054 C CA . PRO A 1 135 ? -14.659 11.769 7.700 1.00 60.97 135 PRO A CA 1
ATOM 1055 C C . PRO A 1 135 ? -15.113 13.217 7.892 1.00 60.97 135 PRO A C 1
ATOM 1057 O O . PRO A 1 135 ? -16.003 13.485 8.698 1.00 60.97 135 PRO A O 1
ATOM 1060 N N . VAL A 1 136 ? -14.533 14.157 7.138 1.00 61.44 136 VAL A N 1
ATOM 1061 C CA . VAL A 1 136 ? -14.884 15.583 7.202 1.00 61.44 136 VAL A CA 1
ATOM 1062 C C . VAL A 1 136 ? -16.291 15.813 6.656 1.00 61.44 136 VAL A C 1
ATOM 1064 O O . VAL A 1 136 ? -17.073 16.531 7.282 1.00 61.44 136 VAL A O 1
ATOM 1067 N N . TYR A 1 137 ? -16.662 15.165 5.548 1.00 56.84 137 TYR A N 1
ATOM 1068 C CA . TYR A 1 137 ? -18.029 15.238 5.029 1.00 56.84 137 TYR A CA 1
ATOM 1069 C C . TYR A 1 137 ? -19.043 14.630 6.001 1.00 56.84 137 TYR A C 1
ATOM 1071 O O . TYR A 1 137 ? -20.046 15.278 6.290 1.00 56.84 137 TYR A O 1
ATOM 1079 N N . SER A 1 138 ? -18.771 13.454 6.575 1.00 56.56 138 SER A N 1
ATOM 1080 C CA . SER A 1 138 ? -19.652 12.838 7.581 1.00 56.56 138 SER A CA 1
ATOM 1081 C C . SER A 1 138 ? -19.812 13.714 8.830 1.00 56.56 138 SER A C 1
ATOM 1083 O O . SER A 1 138 ? -20.927 13.904 9.312 1.00 56.56 138 SER A O 1
ATOM 1085 N N . SER A 1 139 ? -18.722 14.324 9.306 1.00 59.12 139 SER A N 1
ATOM 1086 C CA . SER A 1 139 ? -18.738 15.247 10.453 1.00 59.12 139 SER A CA 1
ATOM 1087 C C . SER A 1 139 ? -19.499 16.540 10.147 1.00 59.12 139 SER A C 1
ATOM 1089 O O . SER A 1 139 ? -20.184 17.085 11.009 1.00 59.12 139 SER A O 1
ATOM 1091 N N . THR A 1 140 ? -19.410 17.040 8.913 1.00 57.97 140 THR A N 1
ATOM 1092 C CA . THR A 1 140 ? -20.107 18.264 8.490 1.00 57.97 140 THR A CA 1
ATOM 1093 C C . THR A 1 140 ? -21.609 18.029 8.324 1.00 57.97 140 THR A C 1
ATOM 1095 O O . THR A 1 140 ? -22.406 18.885 8.698 1.00 57.97 140 THR A O 1
ATOM 1098 N N . ILE A 1 141 ? -22.021 16.874 7.791 1.00 58.22 141 ILE A N 1
ATOM 1099 C CA . ILE A 1 141 ? -23.441 16.514 7.653 1.00 58.22 141 ILE A CA 1
ATOM 1100 C C . ILE A 1 141 ? -24.070 16.217 9.022 1.00 58.22 141 ILE A C 1
ATOM 1102 O O . ILE A 1 141 ? -25.140 16.747 9.309 1.00 58.22 141 ILE A O 1
ATOM 1106 N N . GLY A 1 142 ? -23.375 15.486 9.903 1.00 56.03 142 GLY A N 1
ATOM 1107 C CA . GLY A 1 142 ? -23.849 15.231 11.270 1.00 56.03 142 GLY A CA 1
ATOM 1108 C C . GLY A 1 142 ? -24.017 16.504 12.113 1.00 56.03 142 GLY A C 1
ATOM 1109 O O . GLY A 1 142 ? -24.975 16.616 12.871 1.00 56.03 142 GLY A O 1
ATOM 1110 N N . ASN A 1 143 ? -23.150 17.511 11.939 1.00 54.72 143 ASN A N 1
ATOM 1111 C CA . ASN A 1 143 ? -23.314 18.808 12.612 1.00 54.72 143 ASN A CA 1
ATOM 1112 C C . ASN A 1 143 ? -24.467 19.650 12.028 1.00 54.72 143 ASN A C 1
ATOM 1114 O O . ASN A 1 143 ? -25.166 20.331 12.775 1.00 54.72 143 ASN A O 1
ATOM 1118 N N . LYS A 1 144 ? -24.731 19.569 10.716 1.00 54.81 144 LYS A N 1
ATOM 1119 C CA . LYS A 1 144 ? -25.856 20.283 10.078 1.00 54.81 144 LYS A CA 1
ATOM 1120 C C . LYS A 1 144 ? -27.232 19.752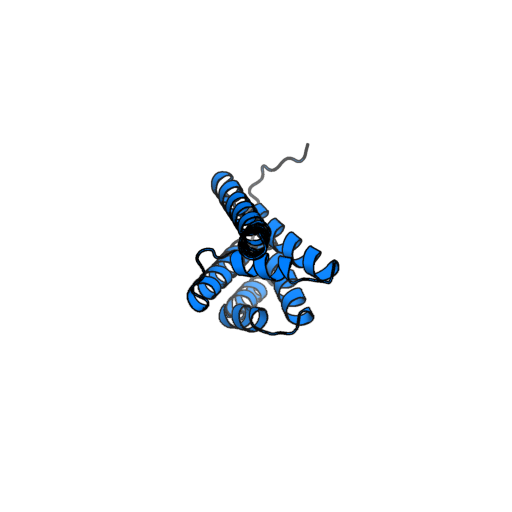 10.498 1.00 54.81 144 LYS A C 1
ATOM 1122 O O . LYS A 1 144 ? -28.178 20.535 10.601 1.00 54.81 144 LYS A O 1
ATOM 1127 N N . GLU A 1 145 ? -27.359 18.452 10.772 1.00 55.12 145 GLU A N 1
ATOM 1128 C CA . GLU A 1 145 ? -28.602 17.877 11.314 1.00 55.12 145 GLU A CA 1
ATOM 1129 C C . GLU A 1 145 ? -28.888 18.344 12.750 1.00 55.12 145 GLU A C 1
ATOM 1131 O O . GLU A 1 145 ? -30.050 18.527 13.116 1.00 55.12 145 GLU A O 1
ATOM 1136 N N . LEU A 1 146 ? -27.849 18.614 13.549 1.00 50.91 146 LEU A N 1
ATOM 1137 C CA . LEU A 1 146 ? -28.002 19.158 14.901 1.00 50.91 146 LEU A CA 1
ATOM 1138 C C . LEU A 1 146 ? -28.381 20.648 14.887 1.00 50.91 146 LEU A C 1
ATOM 1140 O O . LEU A 1 146 ? -29.256 21.053 15.649 1.00 50.91 146 LEU A O 1
ATOM 1144 N N . GLU A 1 147 ? -27.817 21.458 13.985 1.00 52.22 147 GLU A N 1
ATOM 1145 C CA . GLU A 1 147 ? -28.166 22.887 13.877 1.00 52.22 147 GLU A CA 1
ATOM 1146 C C . GLU A 1 147 ? -29.582 23.141 13.330 1.00 52.22 147 GLU A C 1
ATOM 1148 O O . GLU A 1 147 ? -30.196 24.155 13.660 1.00 52.22 147 GLU A O 1
ATOM 1153 N N . THR A 1 148 ? -30.138 22.217 12.541 1.00 51.97 148 THR A N 1
ATOM 1154 C CA . THR A 1 148 ? -31.508 22.344 12.004 1.00 51.97 148 THR A CA 1
ATOM 1155 C C . THR A 1 148 ? -32.577 21.907 13.016 1.00 51.97 148 THR A C 1
ATOM 1157 O O . THR A 1 148 ? -33.734 22.289 12.893 1.00 51.97 148 THR A O 1
ATOM 1160 N N . LYS A 1 149 ? -32.207 21.127 14.042 1.00 48.47 149 LYS A N 1
ATOM 1161 C CA . LYS A 1 149 ? -33.128 20.631 15.082 1.00 48.47 149 LYS A CA 1
ATOM 1162 C C . LYS A 1 149 ? -33.252 21.566 16.298 1.00 48.47 149 LYS A C 1
ATOM 1164 O O . LYS A 1 149 ? -34.115 21.346 17.142 1.00 48.47 149 LYS A O 1
ATOM 1169 N N . TYR A 1 150 ? -32.402 22.591 16.386 1.00 44.84 150 TYR A N 1
ATOM 1170 C CA . TYR A 1 150 ? -32.374 23.586 17.470 1.00 44.84 150 TYR A CA 1
ATOM 1171 C C . TYR A 1 150 ? -32.662 25.027 16.996 1.00 44.84 150 TYR A C 1
ATOM 1173 O O . TYR A 1 150 ? -32.369 25.985 17.714 1.00 44.84 150 TYR A O 1
ATOM 1181 N N . LYS A 1 151 ? -33.261 25.186 15.813 1.00 43.53 151 LYS A N 1
ATOM 1182 C CA . LYS A 1 151 ? -33.901 26.423 15.341 1.00 43.53 151 LYS A CA 1
ATOM 1183 C C . LYS A 1 151 ? -35.384 26.176 15.119 1.00 43.53 151 LYS A C 1
ATOM 1185 O O . LYS A 1 151 ? -36.147 27.142 15.327 1.00 43.53 151 LYS A O 1
#

Radius of gyration: 19.49 Å; chains: 1; bounding box: 60×47×38 Å

Sequence (151 aa):
MIDIGSTRRFMPGPLESVSSTLAGILPVGIIITALDTNNVTVKKQVLELLSALCVYNAEGYSRALDALQHYKELKGERYRLNVVVSELRDATSVEYQNALVAFINCLIISTPQLKDRIRIRNEFIGEYQTQLISPVYSSTIGNKELETKYK

Foldseek 3Di:
DDDDDDDPPDDDDPVVVVVVVVLVPPPLVVLLVQLVDPDLVSPLVSLLVLLVLLQPDLSSLVSSQVSLVVSCVVVVHPDSCLSLLVCCVVDPDPSSVVSSVSSLVSNLVSPPDPVVSVVSVVSSVVSNCCVVVVVVVVVVVVVVVVVVVVD

Organism: Timema cristinae (NCBI:txid61476)